Protein AF-A0A1I5RBH3-F1 (afdb_monomer)

Structure (mmCIF, N/CA/C/O backbone):
data_AF-A0A1I5RBH3-F1
#
_entry.id   AF-A0A1I5RBH3-F1
#
loop_
_atom_site.group_PDB
_atom_site.id
_atom_site.type_symbol
_atom_site.label_atom_id
_atom_site.label_alt_id
_atom_site.label_comp_id
_atom_site.label_asym_id
_atom_site.label_entity_id
_atom_site.label_seq_id
_atom_site.pdbx_PDB_ins_code
_atom_site.Cartn_x
_atom_site.Cartn_y
_atom_site.Cartn_z
_atom_site.occupancy
_atom_site.B_iso_or_equiv
_atom_site.auth_seq_id
_atom_site.auth_comp_id
_atom_site.auth_asym_id
_atom_site.auth_atom_id
_atom_site.pdbx_PDB_model_num
ATOM 1 N N . MET A 1 1 ? -7.824 -84.874 8.400 1.00 50.94 1 MET A N 1
ATOM 2 C CA . MET A 1 1 ? -7.135 -83.686 8.948 1.00 50.94 1 MET A CA 1
ATOM 3 C C . MET A 1 1 ? -6.696 -82.805 7.791 1.00 50.94 1 MET A C 1
ATOM 5 O O . MET A 1 1 ? -5.759 -83.197 7.124 1.00 50.94 1 MET A O 1
ATOM 9 N N . THR A 1 2 ? -7.364 -81.673 7.558 1.00 51.81 2 THR A N 1
ATOM 10 C CA . THR A 1 2 ? -6.763 -80.415 7.063 1.00 51.81 2 THR A CA 1
ATOM 11 C C . THR A 1 2 ? -7.812 -79.318 7.230 1.00 51.81 2 THR A C 1
ATOM 13 O O . THR A 1 2 ? -8.833 -79.305 6.550 1.00 51.81 2 THR A O 1
ATOM 16 N N . ASP A 1 3 ? -7.566 -78.475 8.224 1.00 51.72 3 ASP A N 1
ATOM 17 C CA . ASP A 1 3 ? -8.392 -77.371 8.703 1.00 51.72 3 ASP A CA 1
ATOM 18 C C . ASP A 1 3 ? -8.393 -76.197 7.702 1.00 51.72 3 ASP A C 1
ATOM 20 O O . ASP A 1 3 ? -7.339 -75.729 7.260 1.00 51.72 3 ASP A O 1
ATOM 24 N N . GLY A 1 4 ? -9.590 -75.739 7.331 1.00 61.38 4 GLY A N 1
ATOM 25 C CA . GLY A 1 4 ? -9.856 -74.680 6.357 1.00 61.38 4 GLY A CA 1
ATOM 26 C C . GLY A 1 4 ? -9.632 -73.281 6.927 1.00 61.38 4 GLY A C 1
ATOM 27 O O . GLY A 1 4 ? -10.571 -72.493 7.056 1.00 61.38 4 GLY A O 1
ATOM 28 N N . ARG A 1 5 ? -8.377 -72.939 7.235 1.00 61.53 5 ARG A N 1
ATOM 29 C CA . ARG A 1 5 ? -7.996 -71.591 7.688 1.00 61.53 5 ARG A CA 1
ATOM 30 C C . ARG A 1 5 ? -7.938 -70.600 6.524 1.00 61.53 5 ARG A C 1
ATOM 32 O O . ARG A 1 5 ? -6.874 -70.253 6.018 1.00 61.53 5 ARG A O 1
ATOM 39 N N . GLY A 1 6 ? -9.114 -70.133 6.111 1.00 64.81 6 GLY A N 1
ATOM 40 C CA . GLY A 1 6 ? -9.270 -68.991 5.214 1.00 64.81 6 GLY A CA 1
ATOM 41 C C . GLY A 1 6 ? -8.902 -67.673 5.904 1.00 64.81 6 GLY A C 1
ATOM 42 O O . GLY A 1 6 ? -9.339 -67.392 7.020 1.00 64.81 6 GLY A O 1
ATOM 43 N N . TRP A 1 7 ? -8.104 -66.849 5.225 1.00 61.72 7 TRP A N 1
ATOM 44 C CA . TRP A 1 7 ? -7.730 -65.501 5.654 1.00 61.72 7 TRP A CA 1
ATOM 45 C C . TRP A 1 7 ? -8.969 -64.617 5.870 1.00 61.72 7 TRP A C 1
ATOM 47 O O . TRP A 1 7 ? -9.669 -64.267 4.917 1.00 61.72 7 TRP A O 1
ATOM 57 N N . ARG A 1 8 ? -9.231 -64.202 7.115 1.00 69.81 8 ARG A N 1
ATOM 58 C CA . ARG A 1 8 ? -10.235 -63.169 7.415 1.00 69.81 8 ARG A CA 1
ATOM 59 C C . ARG A 1 8 ? -9.615 -61.795 7.163 1.00 69.81 8 ARG A C 1
ATOM 61 O O . ARG A 1 8 ? -8.635 -61.432 7.806 1.00 69.81 8 ARG A O 1
ATOM 68 N N . ARG A 1 9 ? -10.170 -61.026 6.222 1.00 69.44 9 ARG A N 1
ATOM 69 C CA . ARG A 1 9 ? -9.760 -59.628 6.002 1.00 69.44 9 ARG A CA 1
ATOM 70 C C . ARG A 1 9 ? -10.122 -58.801 7.247 1.00 69.44 9 ARG A C 1
ATOM 72 O O . ARG A 1 9 ? -11.251 -58.945 7.721 1.00 69.44 9 ARG A O 1
ATOM 79 N N . PRO A 1 10 ? -9.227 -57.946 7.775 1.00 70.69 10 PRO A N 1
ATOM 80 C CA . PRO A 1 10 ? -9.589 -57.050 8.865 1.00 70.69 10 PRO A CA 1
ATOM 81 C C . PRO A 1 10 ? -10.697 -56.086 8.398 1.00 70.69 10 PRO A C 1
ATOM 83 O O . PRO A 1 10 ? -10.700 -55.683 7.227 1.00 70.69 10 PRO A O 1
ATOM 86 N N . PRO A 1 11 ? -11.657 -55.727 9.267 1.00 70.62 11 PRO A N 1
ATOM 87 C CA . PRO A 1 11 ? -12.697 -54.766 8.922 1.00 70.62 11 PRO A CA 1
ATOM 88 C C . PRO A 1 11 ? -12.061 -53.429 8.520 1.00 70.62 11 PRO A C 1
ATOM 90 O O . PRO A 1 11 ? -11.166 -52.921 9.195 1.00 70.62 11 PRO A O 1
ATOM 93 N N . ARG A 1 12 ? -12.511 -52.862 7.394 1.00 69.00 12 ARG A N 1
ATOM 94 C CA . ARG A 1 12 ? -12.063 -51.546 6.918 1.00 69.00 12 ARG A CA 1
ATOM 95 C C . ARG A 1 12 ? -12.506 -50.492 7.935 1.00 69.00 12 ARG A C 1
ATOM 97 O O . ARG A 1 12 ? -13.704 -50.275 8.096 1.00 69.00 12 ARG A O 1
ATOM 104 N N . ALA A 1 13 ? -11.556 -49.858 8.621 1.00 66.75 13 ALA A N 1
ATOM 105 C CA . ALA A 1 13 ? -11.851 -48.721 9.484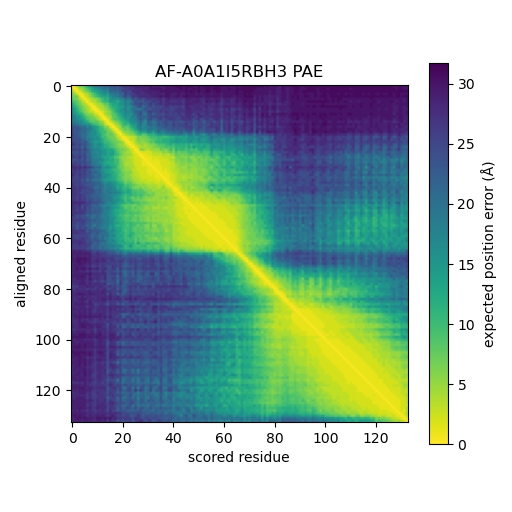 1.00 66.75 13 ALA A CA 1
ATOM 106 C C . ALA A 1 13 ? -12.513 -47.600 8.653 1.00 66.75 13 ALA A C 1
ATOM 108 O O . ALA A 1 13 ? -12.084 -47.359 7.519 1.00 66.75 13 ALA A O 1
ATOM 109 N N . PRO A 1 14 ? -13.558 -46.926 9.163 1.00 69.44 14 PRO A N 1
ATOM 110 C CA . PRO A 1 14 ? -14.200 -45.833 8.445 1.00 69.44 14 PRO A CA 1
ATOM 111 C C . PRO A 1 14 ? -13.212 -44.669 8.284 1.00 69.44 14 PRO A C 1
ATOM 113 O O . PRO A 1 14 ? -12.779 -44.068 9.260 1.00 69.44 14 PRO A O 1
ATOM 116 N N . ILE A 1 15 ? -12.860 -44.353 7.034 1.00 64.56 15 ILE A N 1
ATOM 117 C CA . ILE A 1 15 ? -11.908 -43.284 6.658 1.00 64.56 15 ILE A CA 1
ATOM 118 C C . ILE A 1 15 ? -12.517 -41.887 6.888 1.00 64.56 15 ILE A C 1
ATOM 120 O O . ILE A 1 15 ? -11.814 -40.886 6.984 1.00 64.56 15 ILE A O 1
ATOM 124 N N . LEU A 1 16 ? -13.838 -41.817 7.050 1.00 62.56 16 LEU A N 1
ATOM 125 C CA . LEU A 1 16 ? -14.561 -40.612 7.429 1.00 62.56 16 LEU A CA 1
ATOM 126 C C . LEU A 1 16 ? -14.792 -40.623 8.942 1.00 62.56 16 LEU A C 1
ATOM 128 O O . LEU A 1 16 ? -15.891 -40.899 9.419 1.00 62.56 16 LEU A O 1
ATOM 132 N N . ALA A 1 17 ? -13.746 -40.330 9.713 1.00 63.22 17 ALA A N 1
ATOM 133 C CA . ALA A 1 17 ? -13.945 -39.858 11.074 1.00 63.22 17 ALA A CA 1
ATOM 134 C C . ALA A 1 17 ? -14.776 -38.568 10.987 1.00 63.22 17 ALA A C 1
ATOM 136 O O . ALA A 1 17 ? -14.280 -37.527 10.557 1.00 63.22 17 ALA A O 1
ATOM 137 N N . THR A 1 18 ? -16.063 -38.653 11.329 1.00 64.25 18 THR A N 1
ATOM 138 C CA . THR A 1 18 ? -16.985 -37.516 11.396 1.00 64.25 18 THR A CA 1
ATOM 139 C C . THR A 1 18 ? -16.310 -36.361 12.131 1.00 64.25 18 THR A C 1
ATOM 141 O O . THR A 1 18 ? -16.007 -36.472 13.321 1.00 64.25 18 THR A O 1
ATOM 144 N N . MET A 1 19 ? -16.055 -35.257 11.422 1.00 63.53 19 MET A N 1
ATOM 145 C CA . MET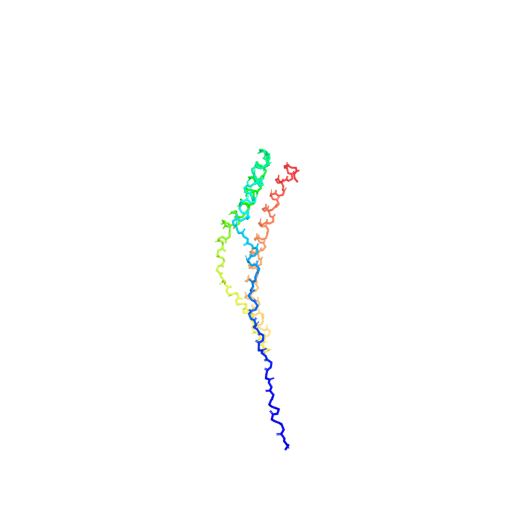 A 1 19 ? -15.453 -34.048 11.980 1.00 63.53 19 MET A CA 1
ATOM 146 C C . MET A 1 19 ? -16.368 -33.470 13.064 1.00 63.53 19 MET A C 1
ATOM 148 O O . MET A 1 19 ? -17.252 -32.655 12.818 1.00 63.53 19 MET A O 1
ATOM 152 N N . ARG A 1 20 ? -16.143 -33.890 14.307 1.00 67.94 20 ARG A N 1
ATOM 153 C CA . ARG A 1 20 ? -16.896 -33.466 15.494 1.00 67.94 20 ARG A CA 1
ATOM 154 C C . ARG A 1 20 ? -16.511 -32.062 15.989 1.00 67.94 20 ARG A C 1
ATOM 156 O O . ARG A 1 20 ? -16.905 -31.669 17.082 1.00 67.94 20 ARG A O 1
ATOM 163 N N . PHE A 1 21 ? -15.735 -31.305 15.213 1.00 67.00 21 PHE A N 1
ATOM 164 C CA . PHE A 1 21 ? -15.241 -29.977 15.587 1.00 67.00 21 PHE A CA 1
ATOM 165 C C . PHE A 1 21 ? -16.395 -28.994 15.827 1.00 67.00 21 PHE A C 1
ATOM 167 O O . PHE A 1 21 ? -16.499 -28.384 16.891 1.00 67.00 21 PHE A O 1
ATOM 174 N N . PHE A 1 22 ? -17.342 -28.936 14.888 1.00 68.62 22 PHE A N 1
ATOM 175 C CA . PHE A 1 22 ? -18.487 -28.033 14.979 1.00 68.62 22 PHE A CA 1
ATOM 176 C C . PHE A 1 22 ? -19.537 -28.470 16.004 1.00 68.62 22 PHE A C 1
ATOM 178 O O . PHE A 1 22 ? -20.306 -27.637 16.464 1.00 68.62 22 PHE A O 1
ATOM 185 N N . SER A 1 23 ? -19.539 -29.731 16.458 1.00 71.38 23 SER A N 1
ATOM 186 C CA . SER A 1 23 ? -20.499 -30.172 17.483 1.00 71.38 23 SER A CA 1
ATOM 187 C C . SER A 1 23 ? -20.232 -29.547 18.859 1.00 71.38 23 SER A C 1
ATOM 189 O O . SER A 1 23 ? -21.070 -29.649 19.751 1.00 71.38 23 SER A O 1
ATOM 191 N N . ARG A 1 24 ? -19.040 -28.971 19.064 1.00 73.38 24 ARG A N 1
ATOM 192 C CA . ARG A 1 24 ? -18.656 -28.252 20.290 1.00 73.38 24 ARG A CA 1
ATOM 193 C C . ARG A 1 24 ? -18.841 -26.738 20.156 1.00 73.38 24 ARG A C 1
ATOM 195 O O . ARG A 1 24 ? -18.885 -26.045 21.167 1.00 73.38 24 ARG A O 1
ATOM 202 N N . MET A 1 25 ? -18.995 -26.237 18.931 1.00 75.12 25 MET A N 1
ATOM 203 C CA . MET A 1 25 ? -19.232 -24.828 18.631 1.00 75.12 25 MET A CA 1
ATOM 204 C C . MET A 1 25 ? -20.742 -24.593 18.588 1.00 75.12 25 MET A C 1
ATOM 206 O O . MET A 1 25 ? -21.406 -24.936 17.617 1.00 75.12 25 MET A O 1
ATOM 210 N N . SER A 1 26 ? -21.306 -24.044 19.667 1.00 80.69 26 SER A N 1
ATOM 211 C CA . SER A 1 26 ? -22.726 -23.682 19.730 1.00 80.69 26 SER A CA 1
ATOM 212 C C . SER A 1 26 ? -22.879 -22.167 19.540 1.00 80.69 26 SER A C 1
ATOM 214 O O . SER A 1 26 ? -22.615 -21.421 20.487 1.00 80.69 26 SER A O 1
ATOM 216 N N . PRO A 1 27 ? -23.345 -21.692 18.366 1.00 81.81 27 PRO A N 1
ATOM 217 C CA . PRO A 1 27 ? -23.545 -20.262 18.108 1.00 81.81 27 PRO A CA 1
ATOM 218 C C . PRO A 1 27 ? -24.532 -19.639 19.098 1.00 81.81 27 PRO A C 1
ATOM 220 O O . PRO A 1 27 ? -24.372 -18.505 19.537 1.00 81.81 27 PRO A O 1
ATOM 223 N N . VAL A 1 28 ? -25.535 -20.422 19.506 1.00 86.19 28 VAL A N 1
ATOM 224 C CA . VAL A 1 28 ? -26.558 -20.002 20.467 1.00 86.19 28 VAL A CA 1
ATOM 225 C C . VAL A 1 28 ? -25.954 -19.765 21.851 1.00 86.19 28 VAL A C 1
ATOM 227 O O . VAL A 1 28 ? -26.322 -18.799 22.517 1.00 86.19 28 VAL A O 1
ATOM 230 N N . ARG A 1 29 ? -25.019 -20.619 22.296 1.00 83.25 29 ARG A N 1
ATOM 231 C CA . ARG A 1 29 ? -24.303 -20.391 23.561 1.00 83.25 29 ARG A CA 1
ATOM 232 C C . ARG A 1 29 ? -23.376 -19.187 23.462 1.00 83.25 29 ARG A C 1
ATOM 234 O O . ARG A 1 29 ? -23.403 -18.375 24.373 1.00 83.25 29 ARG A O 1
ATOM 241 N N . ALA A 1 30 ? -22.648 -19.033 22.356 1.00 84.25 30 ALA A N 1
ATOM 242 C CA . ALA A 1 30 ? -21.762 -17.889 22.142 1.00 84.25 30 ALA A CA 1
ATOM 243 C C . ALA A 1 30 ? -22.521 -16.551 22.168 1.00 84.25 30 ALA A C 1
ATOM 245 O O . ALA A 1 30 ? -22.075 -15.604 22.803 1.00 84.25 30 ALA A O 1
ATOM 246 N N . TYR A 1 31 ? -23.706 -16.478 21.552 1.00 87.00 31 TYR A N 1
ATOM 247 C CA . TYR A 1 31 ? -24.537 -15.273 21.614 1.00 87.00 31 TYR A CA 1
ATOM 248 C C . TYR A 1 31 ? -25.049 -14.982 23.031 1.00 87.00 31 TYR A C 1
ATOM 250 O O . TYR A 1 31 ? -25.037 -13.833 23.469 1.00 87.00 31 TYR A O 1
ATOM 258 N N . LYS A 1 32 ? -25.498 -16.012 23.763 1.00 86.56 32 LYS A N 1
ATOM 259 C CA . LYS A 1 32 ? -25.950 -15.852 25.155 1.00 86.56 32 LYS A CA 1
ATOM 260 C C . LYS A 1 32 ? -24.816 -15.385 26.067 1.00 86.56 32 LYS A C 1
ATOM 262 O O . LYS A 1 32 ? -25.048 -14.514 26.897 1.00 86.56 32 LYS A O 1
ATOM 267 N N . ASP A 1 33 ? -23.623 -15.937 25.878 1.00 85.94 33 ASP A N 1
ATOM 268 C CA . ASP A 1 33 ? -22.415 -15.564 26.611 1.00 85.94 33 ASP A CA 1
ATOM 269 C C . ASP A 1 33 ? -21.987 -14.127 26.290 1.00 85.94 33 ASP A C 1
ATOM 271 O O . ASP A 1 33 ? -21.824 -13.317 27.196 1.00 85.94 33 ASP A O 1
ATOM 275 N N . LEU A 1 34 ? -21.962 -13.750 25.006 1.00 85.81 34 LEU A N 1
ATOM 276 C CA . LEU A 1 34 ? -21.701 -12.375 24.575 1.00 85.81 34 LEU A CA 1
ATOM 277 C C . LEU A 1 34 ? -22.722 -11.390 25.156 1.00 85.81 34 LEU A C 1
ATOM 279 O O . LEU A 1 34 ? -22.354 -10.324 25.639 1.00 85.81 34 LEU A O 1
ATOM 283 N N . ARG A 1 35 ? -24.012 -11.739 25.138 1.00 84.19 35 ARG A N 1
ATOM 284 C CA . ARG A 1 35 ? -25.067 -10.896 25.711 1.00 84.19 35 ARG A CA 1
ATOM 285 C C . ARG A 1 35 ? -24.902 -10.738 27.222 1.00 84.19 35 ARG A C 1
ATOM 287 O O . ARG A 1 35 ? -25.093 -9.632 27.719 1.00 84.19 35 ARG A O 1
ATOM 294 N N . LEU A 1 36 ? -24.576 -11.812 27.941 1.00 86.12 36 LEU A N 1
ATOM 295 C CA . LEU A 1 36 ? -24.319 -11.761 29.381 1.00 86.12 36 LEU A CA 1
ATOM 296 C C . LEU A 1 36 ? -23.094 -10.891 29.679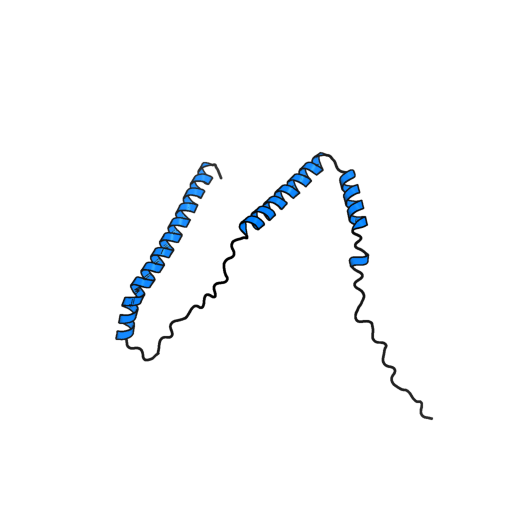 1.00 86.12 36 LEU A C 1
ATOM 298 O O . LEU A 1 36 ? -23.174 -9.994 30.511 1.00 86.12 36 LEU A O 1
ATOM 302 N N . PHE A 1 37 ? -22.008 -11.110 28.940 1.00 81.69 37 PHE A N 1
ATOM 303 C CA . PHE A 1 37 ? -20.779 -10.338 29.041 1.00 81.69 37 PHE A CA 1
ATOM 304 C C . PHE A 1 37 ? -21.035 -8.849 28.815 1.00 81.69 37 PHE A C 1
ATOM 306 O O . PHE A 1 37 ? -20.619 -8.039 29.631 1.00 81.69 37 PHE A O 1
ATOM 313 N N . LEU A 1 38 ? -21.776 -8.475 27.769 1.00 83.88 38 LEU A N 1
ATOM 314 C CA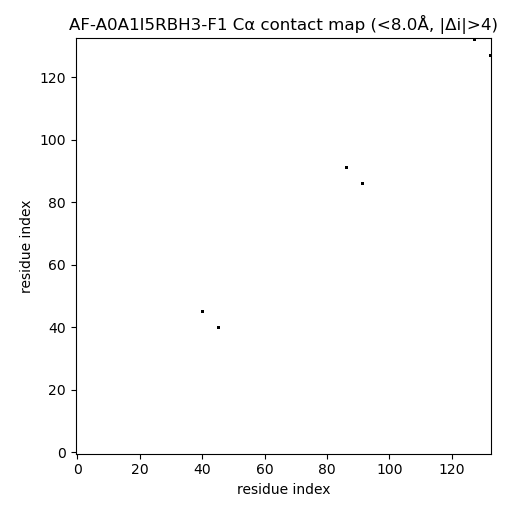 . LEU A 1 38 ? -22.139 -7.078 27.515 1.00 83.88 38 LEU A CA 1
ATOM 315 C C . LEU A 1 38 ? -23.073 -6.514 28.601 1.00 83.88 38 LEU A C 1
ATOM 317 O O . LEU A 1 38 ? -22.943 -5.352 28.964 1.00 83.88 38 LEU A O 1
ATOM 321 N N . ALA A 1 39 ? -23.982 -7.316 29.163 1.00 83.56 39 ALA A N 1
ATOM 322 C CA . ALA A 1 39 ? -24.892 -6.863 30.218 1.00 83.56 39 ALA A CA 1
ATOM 323 C C . ALA A 1 39 ? -24.186 -6.547 31.552 1.00 83.56 39 ALA A C 1
ATOM 325 O O . ALA A 1 39 ? -24.699 -5.748 32.330 1.00 83.56 39 ALA A O 1
ATOM 326 N N . THR A 1 40 ? -23.028 -7.157 31.820 1.00 83.88 40 THR A N 1
ATOM 327 C CA . THR A 1 40 ? -22.238 -6.929 33.046 1.00 83.88 40 THR A CA 1
ATOM 328 C C . THR A 1 40 ? -21.239 -5.771 32.952 1.00 83.88 40 THR A C 1
ATOM 330 O O . THR A 1 40 ? -20.544 -5.494 33.925 1.00 83.88 40 THR A O 1
ATOM 333 N N . ARG A 1 41 ? -21.121 -5.126 31.786 1.00 80.81 41 ARG A N 1
ATOM 334 C CA . ARG A 1 41 ? -20.067 -4.148 31.472 1.00 80.81 41 ARG A CA 1
ATOM 335 C C . ARG A 1 41 ? -20.480 -2.716 31.797 1.00 80.81 41 ARG A C 1
ATOM 337 O O . ARG A 1 41 ? -21.663 -2.372 31.792 1.00 80.81 41 ARG A O 1
ATOM 344 N N . GLU A 1 42 ? -19.492 -1.876 32.076 1.00 84.56 42 GLU A N 1
ATOM 345 C CA . GLU A 1 42 ? -19.715 -0.474 32.416 1.00 84.56 42 GLU A CA 1
ATOM 346 C C . GLU A 1 42 ? -20.033 0.375 31.177 1.00 84.56 42 GLU A C 1
ATOM 348 O O . GLU A 1 42 ? -19.636 0.074 30.049 1.00 84.56 42 GLU A O 1
ATOM 353 N N . LYS A 1 43 ? -20.750 1.489 31.377 1.00 83.38 43 LYS A N 1
ATOM 354 C CA . LYS A 1 43 ? -21.261 2.326 30.274 1.00 83.38 43 LYS A CA 1
ATOM 355 C C . LYS A 1 43 ? -20.155 2.860 29.355 1.00 83.38 43 LYS A C 1
ATOM 357 O O . LYS A 1 43 ? -20.390 3.015 28.160 1.00 83.38 43 LYS A O 1
ATOM 362 N N . TYR A 1 44 ? -18.962 3.138 29.884 1.00 84.25 44 TYR A N 1
ATOM 363 C CA . TYR A 1 44 ? -17.846 3.665 29.092 1.00 84.25 44 TYR A CA 1
ATOM 364 C C . TYR A 1 44 ? -17.185 2.602 28.201 1.00 84.25 44 TYR A C 1
ATOM 366 O O . TYR A 1 44 ? -16.675 2.941 27.132 1.00 84.25 44 TYR A O 1
ATOM 374 N N . GLU A 1 45 ? -17.231 1.319 28.575 1.00 85.31 45 GLU A N 1
ATOM 375 C CA . GLU A 1 45 ? -16.651 0.229 27.777 1.00 85.31 45 GLU A CA 1
ATOM 376 C C . GLU A 1 45 ? -17.383 0.083 26.431 1.00 85.31 45 GLU A C 1
ATOM 378 O O . GLU A 1 45 ? -16.758 -0.204 25.410 1.00 85.31 45 GLU A O 1
ATOM 383 N N . PHE A 1 46 ? -18.684 0.391 26.390 1.00 86.75 46 PHE A N 1
ATOM 384 C CA . PHE A 1 46 ? -19.454 0.468 25.144 1.00 86.75 46 PHE A CA 1
ATOM 385 C C . PHE A 1 46 ? -18.995 1.599 24.221 1.00 86.75 46 PHE A C 1
ATOM 387 O O . PHE A 1 46 ? -19.016 1.436 22.999 1.00 86.75 46 PHE A O 1
ATOM 394 N N . GLY A 1 47 ? -18.558 2.728 24.787 1.00 88.38 47 GLY A N 1
ATOM 395 C CA . GLY A 1 47 ? -17.984 3.831 24.019 1.00 88.38 47 GLY A CA 1
ATOM 396 C C . GLY A 1 47 ? -16.710 3.393 23.300 1.00 88.38 47 GLY A C 1
ATOM 397 O O . GLY A 1 47 ? -16.603 3.549 22.085 1.00 88.38 47 GLY A O 1
ATOM 398 N N . PHE A 1 48 ? -15.791 2.750 24.027 1.00 91.50 48 PHE A N 1
ATOM 399 C CA . PHE A 1 48 ? -14.557 2.210 23.448 1.00 91.50 48 PHE A CA 1
ATOM 400 C C . PHE A 1 48 ? -14.811 1.096 22.431 1.00 91.50 48 PHE A C 1
ATOM 402 O O . PHE A 1 48 ? -14.185 1.092 21.373 1.00 91.50 48 PHE A O 1
ATOM 409 N N . LEU A 1 49 ? -15.753 0.188 22.702 1.00 90.12 49 LEU A N 1
ATOM 410 C CA . LEU A 1 49 ? -16.136 -0.863 21.757 1.00 90.12 49 LEU A CA 1
ATOM 411 C C . LEU A 1 49 ? -16.678 -0.264 2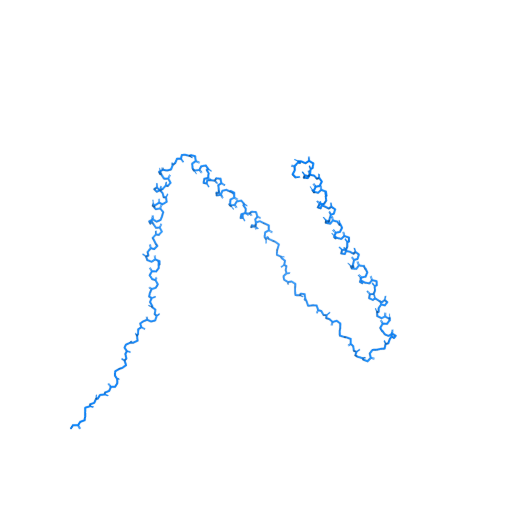0.452 1.00 90.12 49 LEU A C 1
ATOM 413 O O . LEU A 1 49 ? -16.253 -0.654 19.365 1.00 90.12 49 LEU A O 1
ATOM 417 N N . THR A 1 50 ? -17.565 0.725 20.560 1.00 91.56 50 THR A N 1
ATOM 418 C CA . THR A 1 50 ? -18.134 1.413 19.395 1.00 91.56 50 THR A CA 1
ATOM 419 C C . THR A 1 50 ? -17.049 2.144 18.612 1.00 91.56 50 THR A C 1
ATOM 421 O O . THR A 1 50 ? -16.991 2.011 17.392 1.00 91.56 50 THR A O 1
ATOM 424 N N . ALA A 1 51 ? -16.148 2.855 19.294 1.00 95.06 51 ALA A N 1
ATOM 425 C CA . ALA A 1 51 ? -15.029 3.545 18.659 1.00 95.06 51 ALA A CA 1
ATOM 426 C C . ALA A 1 51 ? -14.090 2.566 17.934 1.00 95.06 51 ALA A C 1
ATOM 428 O O . ALA A 1 51 ? -13.737 2.795 16.779 1.00 95.06 51 ALA A O 1
ATOM 429 N N . ALA A 1 52 ? -13.741 1.442 18.564 1.00 95.38 52 ALA A N 1
ATOM 430 C CA . ALA A 1 52 ? -12.887 0.423 17.960 1.00 95.38 52 ALA A CA 1
ATOM 431 C C . ALA A 1 52 ? -13.528 -0.196 16.707 1.00 95.38 52 ALA A C 1
ATOM 433 O O . ALA A 1 52 ? -12.876 -0.312 15.665 1.00 95.38 52 ALA A O 1
ATOM 434 N N . MET A 1 53 ? -14.817 -0.548 16.781 1.00 95.88 53 MET A N 1
ATOM 435 C CA . MET A 1 53 ? -15.569 -1.054 15.630 1.00 95.88 53 MET A CA 1
ATOM 436 C C . MET A 1 53 ? -15.681 -0.007 14.519 1.00 95.88 53 MET A C 1
ATOM 438 O O . MET A 1 53 ? -15.523 -0.352 13.351 1.00 95.88 53 MET A O 1
ATOM 442 N N . ALA A 1 54 ? -15.909 1.262 14.868 1.00 97.00 54 ALA A N 1
ATOM 443 C CA . ALA A 1 54 ? -16.013 2.357 13.910 1.00 97.00 54 ALA A CA 1
ATOM 444 C C . ALA A 1 54 ? -14.688 2.606 13.182 1.00 97.00 54 ALA A C 1
ATOM 446 O O . ALA A 1 54 ? -14.682 2.660 11.957 1.00 97.00 54 ALA A O 1
ATOM 447 N N . ILE A 1 55 ? -13.566 2.691 13.905 1.00 96.62 55 ILE A N 1
ATOM 448 C CA . ILE A 1 55 ? -12.234 2.892 13.312 1.00 96.62 55 ILE A CA 1
ATOM 449 C C . ILE A 1 55 ? -11.881 1.714 12.400 1.00 96.62 55 ILE A C 1
ATOM 451 O O . ILE A 1 55 ? -11.504 1.909 11.246 1.00 96.62 55 ILE A O 1
ATOM 455 N N . THR A 1 56 ? -12.056 0.484 12.888 1.00 95.81 56 THR A N 1
ATOM 456 C CA . THR A 1 56 ? -11.734 -0.721 12.110 1.00 95.81 56 THR A CA 1
ATOM 457 C C . THR A 1 56 ? -12.621 -0.831 10.870 1.00 95.81 56 THR A C 1
ATOM 459 O O . THR A 1 56 ? -12.135 -1.069 9.765 1.00 95.81 56 THR A O 1
ATOM 462 N N . GLY A 1 57 ? -13.927 -0.610 11.034 1.00 96.44 57 GLY A N 1
ATOM 463 C CA . GLY A 1 57 ? -14.887 -0.616 9.936 1.00 96.44 57 GLY A CA 1
ATOM 464 C C . GLY A 1 57 ? -14.614 0.489 8.918 1.00 96.44 57 GLY A C 1
ATOM 465 O O . GLY A 1 57 ? -14.709 0.240 7.720 1.00 96.44 57 GLY A O 1
ATOM 466 N N . PHE A 1 58 ? -14.208 1.676 9.372 1.00 96.81 58 PHE A N 1
ATOM 467 C CA . PHE A 1 58 ? -13.834 2.791 8.507 1.00 96.81 58 PHE A CA 1
ATOM 468 C C . PHE A 1 58 ? -12.626 2.452 7.632 1.00 96.81 58 PHE A C 1
ATOM 470 O O . PHE A 1 58 ? -12.673 2.689 6.428 1.00 96.81 58 PHE A O 1
ATOM 477 N N . VAL A 1 59 ? -11.581 1.843 8.199 1.00 95.06 59 VAL A N 1
ATOM 478 C CA . VAL A 1 59 ? -10.401 1.413 7.430 1.00 95.06 59 VAL A CA 1
ATOM 479 C C . VAL A 1 59 ? -10.793 0.393 6.359 1.00 95.06 59 VAL A C 1
ATOM 481 O O . VAL A 1 59 ? -10.449 0.565 5.191 1.00 95.06 59 VAL A O 1
ATOM 484 N N . ILE A 1 60 ? -11.572 -0.632 6.724 1.00 94.25 60 ILE A N 1
ATOM 485 C CA . ILE A 1 60 ? -12.063 -1.639 5.767 1.00 94.25 60 ILE A CA 1
ATOM 486 C C . ILE A 1 60 ? -12.905 -0.979 4.669 1.00 94.25 60 ILE A C 1
ATOM 488 O O . ILE A 1 60 ? -12.742 -1.290 3.491 1.00 94.25 60 ILE A O 1
ATOM 492 N N . TYR A 1 61 ? -13.787 -0.051 5.040 1.00 94.00 61 TYR A N 1
ATOM 493 C CA . TYR A 1 61 ? -14.628 0.683 4.100 1.00 94.00 61 TYR A CA 1
ATOM 494 C C . TYR A 1 61 ? -13.809 1.551 3.137 1.00 94.00 61 TYR A C 1
ATOM 496 O O . TYR A 1 61 ? -14.097 1.562 1.940 1.00 94.00 61 TYR A O 1
ATOM 504 N N . ALA A 1 62 ? -12.780 2.242 3.634 1.00 91.94 62 ALA A N 1
ATOM 505 C CA . ALA A 1 62 ? -11.882 3.054 2.821 1.00 91.94 62 ALA A CA 1
ATOM 506 C C . ALA A 1 62 ? -11.167 2.195 1.769 1.00 91.94 62 ALA A C 1
ATOM 508 O O . ALA A 1 62 ? -11.218 2.521 0.584 1.00 91.94 62 ALA A O 1
ATOM 509 N N . PHE A 1 63 ? -10.610 1.048 2.171 1.00 89.00 63 PHE A N 1
ATOM 510 C CA . PHE A 1 63 ? -10.014 0.096 1.229 1.00 89.00 63 PHE A CA 1
ATOM 511 C C . PHE A 1 63 ? -11.032 -0.470 0.246 1.00 89.00 63 PHE A C 1
ATOM 513 O O . PHE A 1 63 ? -10.747 -0.552 -0.9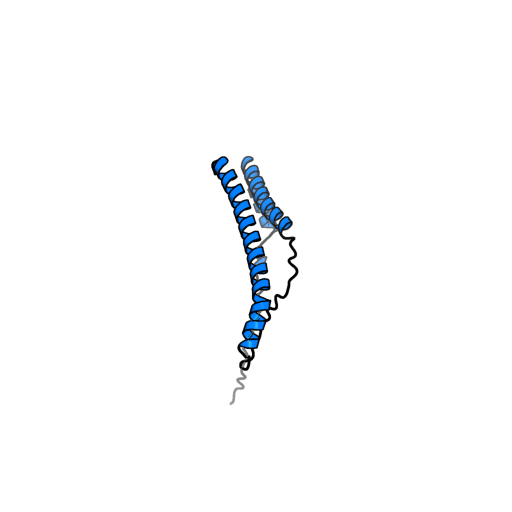43 1.00 89.00 63 PHE A O 1
ATOM 520 N N . TYR A 1 64 ? -12.228 -0.839 0.708 1.00 88.38 64 TYR A N 1
ATOM 521 C CA . TYR A 1 64 ? -13.274 -1.350 -0.174 1.00 88.38 64 TYR A CA 1
ATOM 522 C C . TYR A 1 64 ? -13.641 -0.326 -1.257 1.00 88.38 64 TYR A C 1
ATOM 524 O O . TYR A 1 64 ? -13.732 -0.681 -2.430 1.00 88.38 64 TYR A O 1
ATOM 532 N N . LYS A 1 65 ? -13.781 0.952 -0.885 1.00 85.75 65 LYS A N 1
ATOM 533 C CA . LYS A 1 65 ? -14.038 2.048 -1.828 1.00 85.75 65 LYS A CA 1
ATOM 534 C C . LYS A 1 65 ? -12.881 2.287 -2.802 1.00 85.75 65 LYS A C 1
ATOM 536 O O . LYS A 1 65 ? -13.137 2.492 -3.988 1.00 85.75 65 LYS A O 1
ATOM 541 N N . ASP A 1 66 ? -11.642 2.243 -2.322 1.00 78.31 66 ASP A N 1
ATOM 542 C CA . ASP A 1 66 ? -10.445 2.513 -3.131 1.00 78.31 66 ASP A CA 1
ATOM 543 C C . ASP A 1 66 ? -10.037 1.324 -4.027 1.00 78.31 66 ASP A C 1
ATOM 545 O O . ASP A 1 66 ? -9.479 1.497 -5.107 1.00 78.31 66 ASP A O 1
ATOM 549 N N . SER A 1 67 ? -10.408 0.096 -3.652 1.00 68.00 67 SER A N 1
ATOM 550 C CA . SER A 1 67 ? -10.043 -1.140 -4.367 1.00 68.00 67 SER A CA 1
ATOM 551 C C . SER A 1 67 ? -10.666 -1.305 -5.761 1.00 68.00 67 SER A C 1
ATOM 553 O O . SER A 1 67 ? -10.367 -2.269 -6.465 1.00 68.00 67 SER A O 1
ATOM 555 N N . THR A 1 68 ? -11.503 -0.363 -6.203 1.00 60.50 68 THR A N 1
ATOM 556 C CA . THR A 1 68 ? -12.213 -0.430 -7.492 1.00 60.50 68 THR A CA 1
ATOM 557 C C . THR A 1 68 ? -11.353 -0.055 -8.708 1.00 60.50 68 THR A C 1
ATOM 559 O O . THR A 1 68 ? -11.887 0.151 -9.800 1.00 60.50 68 THR A O 1
ATOM 562 N N . VAL A 1 69 ? -10.025 0.015 -8.577 1.00 61.62 69 VAL A N 1
ATOM 563 C CA . VAL A 1 69 ? -9.135 0.103 -9.741 1.00 61.62 69 VAL A CA 1
ATOM 564 C C . VAL A 1 69 ? -9.043 -1.286 -10.365 1.00 61.62 69 VAL A C 1
ATOM 566 O O . VAL A 1 69 ? -8.125 -2.059 -10.097 1.00 61.62 69 VAL A O 1
ATOM 569 N N . ALA A 1 70 ? -10.016 -1.619 -11.213 1.00 61.22 70 ALA A N 1
ATOM 570 C CA . ALA A 1 70 ? -9.880 -2.725 -12.145 1.00 61.22 70 ALA A CA 1
ATOM 571 C C . ALA A 1 70 ? -8.716 -2.384 -13.081 1.00 61.22 70 ALA A C 1
ATOM 573 O O . ALA A 1 70 ? -8.910 -1.742 -14.109 1.00 61.22 70 ALA A O 1
ATOM 574 N N . VAL A 1 71 ? -7.489 -2.749 -12.707 1.00 65.81 71 VAL A N 1
ATOM 575 C CA . VAL A 1 71 ? -6.373 -2.771 -13.648 1.00 65.81 71 VAL A CA 1
ATOM 576 C C . VAL A 1 71 ? -6.725 -3.903 -14.610 1.00 65.81 71 VAL A C 1
ATOM 578 O O . VAL A 1 71 ? -6.673 -5.064 -14.195 1.00 65.81 71 VAL A O 1
ATOM 581 N N . PRO A 1 72 ? -7.169 -3.624 -15.855 1.00 76.06 72 PRO A N 1
ATOM 582 C CA . PRO A 1 72 ? -7.415 -4.702 -16.794 1.00 76.06 72 PRO A CA 1
ATOM 583 C C . PRO A 1 72 ? -6.102 -5.464 -16.917 1.00 76.06 72 PRO A C 1
ATOM 585 O O . PRO A 1 72 ? -5.057 -4.846 -17.129 1.00 76.06 72 PRO A O 1
ATOM 588 N N . TYR A 1 73 ? -6.142 -6.783 -16.733 1.00 69.88 73 TYR A N 1
ATOM 589 C CA . TYR A 1 73 ? -4.964 -7.613 -16.935 1.00 69.88 73 TYR A CA 1
ATOM 590 C C . TYR A 1 73 ? -4.457 -7.375 -18.362 1.00 69.88 73 TYR A C 1
ATOM 592 O O . TYR A 1 73 ? -5.059 -7.829 -19.336 1.00 69.88 73 TYR A O 1
ATOM 600 N N . LYS A 1 74 ? -3.375 -6.605 -18.488 1.00 73.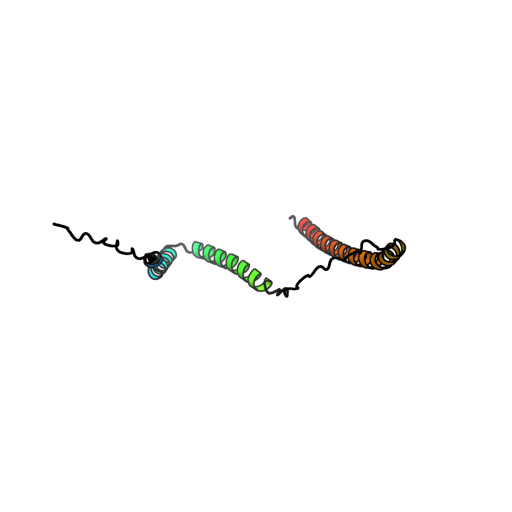81 74 LYS A N 1
ATOM 601 C CA . LYS A 1 74 ? -2.652 -6.422 -19.740 1.00 73.81 74 LYS A CA 1
ATOM 602 C C . LYS A 1 74 ? -1.550 -7.461 -19.748 1.00 73.81 74 LYS A C 1
ATOM 604 O O . LYS A 1 74 ? -0.682 -7.467 -18.880 1.00 73.81 74 LYS A O 1
ATOM 609 N N . ARG A 1 75 ? -1.610 -8.376 -20.712 1.00 74.50 75 ARG A N 1
ATOM 610 C CA . ARG A 1 75 ? -0.510 -9.302 -20.956 1.00 74.50 75 ARG A CA 1
ATOM 611 C C . ARG A 1 75 ? 0.650 -8.491 -21.533 1.00 74.50 75 ARG A C 1
ATOM 613 O O . ARG A 1 75 ? 0.671 -8.236 -22.734 1.00 74.50 75 ARG A O 1
ATOM 620 N N . ASP A 1 76 ? 1.595 -8.098 -20.687 1.00 72.69 76 ASP A N 1
ATOM 621 C CA . ASP A 1 76 ? 2.841 -7.463 -21.120 1.00 72.69 76 ASP A CA 1
ATOM 622 C C . ASP A 1 76 ? 3.750 -8.525 -21.752 1.00 72.69 76 ASP A C 1
ATOM 624 O O . ASP A 1 76 ? 4.623 -9.112 -21.112 1.00 72.69 76 ASP A O 1
ATOM 628 N N . ILE A 1 77 ? 3.500 -8.834 -23.028 1.00 75.06 77 ILE A N 1
ATOM 629 C CA . ILE A 1 77 ? 4.420 -9.644 -23.828 1.00 75.06 77 ILE A CA 1
ATOM 630 C C . ILE A 1 77 ? 5.583 -8.736 -24.223 1.00 75.06 77 ILE A C 1
ATOM 632 O O . ILE A 1 77 ? 5.496 -7.971 -25.182 1.00 75.06 77 ILE A O 1
ATOM 636 N N . ILE A 1 78 ? 6.670 -8.810 -23.460 1.00 73.69 78 ILE A N 1
ATOM 637 C CA . ILE A 1 78 ? 7.924 -8.140 -23.799 1.00 73.69 78 ILE A CA 1
ATOM 638 C C . ILE A 1 78 ? 8.580 -8.954 -24.918 1.00 73.69 78 ILE A C 1
ATOM 640 O O . ILE A 1 78 ? 9.189 -9.995 -24.670 1.00 73.69 78 ILE A O 1
ATOM 644 N N . TYR A 1 79 ? 8.425 -8.499 -26.160 1.00 72.06 79 TYR A N 1
ATOM 645 C CA . TYR A 1 79 ? 9.176 -9.045 -27.285 1.00 72.06 79 TYR A CA 1
ATOM 646 C C . TYR A 1 79 ? 10.613 -8.546 -27.190 1.00 72.06 79 TYR A C 1
ATOM 648 O O . TYR A 1 79 ? 10.874 -7.346 -27.255 1.00 72.06 79 TYR A O 1
ATOM 656 N N . VAL A 1 80 ? 11.545 -9.473 -27.006 1.00 74.69 80 VAL A N 1
ATOM 657 C CA . VAL A 1 80 ? 12.969 -9.170 -27.124 1.00 74.69 80 VAL A CA 1
ATOM 658 C C . VAL A 1 80 ? 13.312 -9.190 -28.608 1.00 74.69 80 VAL A C 1
ATOM 660 O O . VAL A 1 80 ? 13.008 -10.161 -29.301 1.00 74.69 80 VAL A O 1
ATOM 663 N N . GLU A 1 81 ? 13.924 -8.116 -29.099 1.00 77.19 81 GLU A N 1
ATOM 664 C CA . GLU A 1 81 ? 14.420 -8.051 -30.473 1.00 77.19 81 GLU A CA 1
ATOM 665 C C . GLU A 1 81 ? 15.467 -9.156 -30.684 1.00 77.19 81 GLU A C 1
ATOM 667 O O . GLU A 1 81 ? 16.490 -9.207 -29.999 1.00 77.19 81 GLU A O 1
ATOM 672 N N . GLN A 1 82 ? 15.189 -10.077 -31.610 1.00 76.44 82 GLN A N 1
ATOM 673 C CA . GLN A 1 82 ? 16.123 -11.132 -31.990 1.00 76.44 82 GLN A CA 1
ATOM 674 C C . GLN A 1 82 ? 17.088 -10.587 -33.042 1.00 76.44 82 GLN A C 1
ATOM 676 O O . GLN A 1 82 ? 16.705 -10.331 -34.183 1.00 76.44 82 GLN A O 1
ATOM 681 N N . TRP A 1 83 ? 18.348 -10.405 -32.658 1.00 79.38 83 TRP A N 1
ATOM 682 C CA . TRP A 1 83 ? 19.396 -9.970 -33.575 1.00 79.38 83 TRP A CA 1
ATOM 683 C C . TRP A 1 83 ? 20.034 -11.180 -34.258 1.00 79.38 83 TRP A C 1
ATOM 685 O O . TRP A 1 83 ? 20.523 -12.091 -33.592 1.00 79.38 83 TRP A O 1
ATOM 695 N N . THR A 1 84 ? 20.038 -11.191 -35.590 1.00 80.81 84 THR A N 1
ATOM 696 C CA . THR A 1 84 ? 20.735 -12.212 -36.382 1.00 80.81 84 THR A CA 1
ATOM 697 C C . THR A 1 84 ? 22.249 -12.063 -36.231 1.00 80.81 84 THR A C 1
ATOM 699 O O . THR A 1 84 ? 22.756 -10.941 -36.251 1.00 80.81 84 THR A O 1
ATOM 702 N N . ALA A 1 85 ? 22.978 -13.179 -36.140 1.00 80.19 85 ALA A N 1
ATOM 703 C CA . ALA A 1 85 ? 24.440 -13.171 -36.022 1.00 80.19 85 ALA A CA 1
ATOM 704 C C . ALA A 1 85 ? 25.141 -12.576 -37.260 1.00 80.19 85 ALA A C 1
ATOM 706 O O . ALA A 1 85 ? 26.205 -11.982 -37.133 1.00 80.19 85 ALA A O 1
ATOM 707 N N . ASP A 1 86 ? 24.509 -12.661 -38.434 1.00 85.81 86 ASP A N 1
ATOM 708 C CA . ASP A 1 86 ? 25.075 -12.214 -39.716 1.00 85.81 86 ASP A CA 1
ATOM 709 C C . ASP A 1 86 ? 24.854 -10.715 -40.008 1.00 85.81 86 ASP A C 1
ATOM 711 O O . ASP A 1 86 ? 25.013 -10.253 -41.141 1.00 85.81 86 ASP A O 1
ATOM 715 N N . ARG A 1 87 ? 24.430 -9.931 -39.009 1.00 83.19 87 ARG A N 1
ATOM 716 C CA . ARG A 1 87 ? 24.133 -8.504 -39.189 1.00 83.19 87 ARG A CA 1
ATOM 717 C C . ARG A 1 87 ? 25.411 -7.700 -39.430 1.00 83.19 87 ARG A C 1
ATOM 719 O O . ARG A 1 87 ? 26.393 -7.854 -38.714 1.00 83.19 87 ARG A O 1
ATOM 726 N N . THR A 1 88 ? 25.372 -6.769 -40.381 1.00 89.44 88 THR A N 1
ATOM 727 C CA . THR A 1 88 ? 26.523 -5.905 -40.687 1.00 89.44 88 THR A CA 1
ATOM 728 C C . THR A 1 88 ? 26.543 -4.629 -39.837 1.00 89.44 88 THR A C 1
ATOM 730 O O . THR A 1 88 ? 25.498 -4.074 -39.487 1.00 89.44 88 THR A O 1
ATOM 733 N N . ASP A 1 89 ? 27.732 -4.085 -39.565 1.00 87.94 89 ASP A N 1
ATOM 734 C CA . ASP A 1 89 ? 27.923 -2.832 -38.808 1.00 87.94 89 ASP A CA 1
ATOM 735 C C . ASP A 1 89 ? 27.152 -1.629 -39.374 1.00 87.94 89 ASP A C 1
ATOM 737 O O . ASP A 1 89 ? 26.754 -0.720 -38.640 1.00 87.94 89 ASP A O 1
ATOM 741 N N . ALA A 1 90 ? 26.938 -1.597 -40.691 1.00 88.75 90 ALA A N 1
ATOM 742 C CA . ALA A 1 90 ? 26.130 -0.565 -41.336 1.00 88.75 90 ALA A CA 1
ATOM 743 C C . ALA A 1 90 ? 24.656 -0.655 -40.905 1.00 88.75 90 ALA A C 1
ATOM 745 O O . ALA A 1 90 ? 24.038 0.363 -40.591 1.00 88.75 90 ALA A O 1
ATOM 746 N N . GLN A 1 91 ? 24.112 -1.872 -40.815 1.00 86.50 91 GLN A N 1
ATOM 747 C CA . GLN A 1 91 ? 22.744 -2.120 -40.353 1.00 86.50 91 GLN A CA 1
ATOM 748 C C . GLN A 1 91 ? 22.588 -1.832 -38.855 1.00 86.50 91 GLN A C 1
ATOM 750 O O . GLN A 1 91 ? 21.541 -1.340 -38.436 1.00 86.50 91 GLN A O 1
ATOM 755 N N . ILE A 1 92 ? 23.626 -2.089 -38.050 1.00 85.94 92 ILE A N 1
ATOM 756 C CA . ILE A 1 92 ? 23.640 -1.747 -36.619 1.00 85.94 92 ILE A CA 1
ATOM 757 C C . ILE A 1 92 ? 23.542 -0.230 -36.436 1.00 85.94 92 ILE A C 1
ATOM 759 O O . ILE A 1 92 ? 22.670 0.248 -35.710 1.00 85.94 92 ILE A O 1
ATOM 763 N N . ARG A 1 93 ? 24.394 0.539 -37.124 1.00 90.00 93 ARG A N 1
ATOM 764 C CA . ARG A 1 93 ? 24.405 2.007 -37.012 1.00 90.00 93 ARG A CA 1
ATOM 765 C C . ARG A 1 93 ? 23.118 2.647 -37.524 1.00 90.00 93 ARG A C 1
ATOM 767 O O . ARG A 1 93 ? 22.606 3.563 -36.884 1.00 90.00 93 ARG A O 1
ATOM 774 N N . ALA A 1 94 ? 22.567 2.139 -38.626 1.00 89.12 94 ALA A N 1
ATOM 775 C CA . ALA A 1 94 ? 21.282 2.600 -39.146 1.00 89.12 94 ALA A CA 1
ATOM 776 C C . ALA A 1 94 ? 20.146 2.390 -38.130 1.00 89.12 94 ALA A C 1
ATOM 778 O O . ALA A 1 94 ? 19.361 3.304 -37.889 1.00 89.12 94 ALA A O 1
ATOM 779 N N . GLN A 1 95 ? 20.097 1.225 -37.476 1.00 85.69 95 GLN A N 1
ATOM 780 C CA . GLN A 1 95 ? 19.082 0.943 -36.461 1.00 85.69 95 GLN A CA 1
ATOM 781 C C . GLN A 1 95 ? 19.268 1.797 -35.201 1.00 85.69 95 GLN A C 1
ATOM 783 O O . GLN A 1 95 ? 18.307 2.359 -34.687 1.00 85.69 95 GLN A O 1
ATOM 788 N N . GLN A 1 96 ? 20.505 1.966 -34.730 1.00 87.62 96 GLN A N 1
ATOM 789 C CA . GLN A 1 96 ? 20.797 2.809 -33.566 1.00 87.62 96 GLN A CA 1
ATOM 790 C C . GLN A 1 96 ? 20.390 4.271 -33.781 1.00 87.62 96 GLN A C 1
ATOM 792 O O . GLN A 1 96 ? 19.910 4.912 -32.845 1.00 87.62 96 GLN A O 1
ATOM 797 N N . ALA A 1 97 ? 20.538 4.792 -35.002 1.00 91.25 97 ALA A N 1
ATOM 798 C CA . ALA A 1 97 ? 20.093 6.140 -35.346 1.00 91.25 97 ALA A CA 1
ATOM 799 C C . ALA A 1 97 ? 18.564 6.304 -35.237 1.00 91.25 97 ALA A C 1
ATOM 801 O O . ALA A 1 97 ? 18.088 7.391 -34.911 1.00 91.25 97 ALA A O 1
ATOM 802 N N . ILE A 1 98 ? 17.805 5.228 -35.464 1.00 87.50 98 ILE A N 1
ATOM 803 C CA . ILE A 1 98 ? 16.341 5.203 -35.339 1.00 87.50 98 ILE A CA 1
ATOM 804 C C . ILE A 1 98 ? 15.926 5.008 -33.873 1.00 87.50 98 ILE A C 1
ATOM 806 O O . ILE A 1 98 ? 15.079 5.743 -33.363 1.00 87.50 98 ILE A O 1
ATOM 810 N N . ASP A 1 99 ? 16.550 4.066 -33.165 1.00 88.06 99 ASP A N 1
ATOM 811 C CA . ASP A 1 99 ? 16.164 3.705 -31.796 1.00 88.06 99 ASP A CA 1
ATOM 812 C C . ASP A 1 99 ? 16.600 4.745 -30.759 1.00 88.06 99 ASP A C 1
ATOM 814 O O . ASP A 1 99 ? 15.914 4.958 -29.756 1.00 88.06 99 ASP A O 1
ATOM 818 N N . GLY A 1 100 ? 17.744 5.396 -30.984 1.00 89.06 100 GLY A N 1
ATOM 819 C CA . GLY A 1 100 ? 18.315 6.415 -30.104 1.00 89.06 100 GLY A CA 1
ATOM 820 C C . GLY A 1 100 ? 17.316 7.506 -29.698 1.00 89.06 100 GLY A C 1
ATOM 821 O O . GLY A 1 100 ? 17.064 7.668 -28.499 1.00 89.06 100 GLY A O 1
ATOM 822 N N . PRO A 1 101 ? 16.691 8.233 -30.645 1.00 92.50 101 PRO A N 1
ATOM 823 C CA . PRO A 1 101 ? 15.721 9.274 -30.313 1.00 92.50 101 PRO A CA 1
ATOM 824 C C . PRO A 1 101 ? 14.451 8.724 -29.649 1.00 92.50 101 PRO A C 1
ATOM 826 O O . PRO A 1 101 ? 13.887 9.394 -28.782 1.00 92.50 101 PRO A O 1
ATOM 829 N N . ILE A 1 102 ? 14.005 7.515 -30.006 1.00 89.38 102 ILE A N 1
ATOM 830 C CA . ILE A 1 102 ? 12.819 6.882 -29.403 1.00 89.38 102 ILE A CA 1
ATOM 831 C C . ILE A 1 102 ? 13.084 6.584 -27.921 1.00 89.38 102 ILE A C 1
ATOM 833 O O . ILE A 1 102 ? 12.300 6.978 -27.052 1.00 89.38 102 ILE A O 1
ATOM 837 N N . LYS A 1 103 ? 14.229 5.964 -27.615 1.00 87.81 103 LYS A N 1
ATOM 838 C CA . LYS A 1 103 ? 14.650 5.662 -26.239 1.00 87.81 103 LYS A CA 1
ATOM 839 C C . LYS A 1 103 ? 14.887 6.935 -25.428 1.00 87.81 103 LYS A C 1
ATOM 841 O O . LYS A 1 103 ? 14.471 7.003 -24.273 1.00 87.81 103 LYS A O 1
ATOM 846 N N . ALA A 1 104 ? 15.494 7.959 -26.030 1.00 93.06 104 ALA A N 1
ATOM 847 C CA . ALA A 1 104 ? 15.727 9.241 -25.370 1.00 93.06 104 ALA A CA 1
ATOM 848 C C . ALA A 1 104 ? 14.414 9.929 -24.955 1.00 93.06 104 ALA A C 1
ATOM 850 O O . ALA A 1 104 ? 14.307 10.400 -23.822 1.00 93.06 104 ALA A O 1
ATOM 851 N N . LYS A 1 105 ? 13.395 9.934 -25.827 1.00 93.12 105 LYS A N 1
ATOM 852 C CA . LYS A 1 105 ? 12.065 10.481 -25.506 1.00 93.12 105 LYS A CA 1
ATOM 853 C C . LYS A 1 105 ? 11.388 9.712 -24.375 1.00 93.12 105 LYS A C 1
ATOM 855 O O . LYS A 1 105 ? 10.947 10.328 -23.408 1.00 93.12 105 LYS A O 1
ATOM 860 N N . ALA A 1 106 ? 11.374 8.381 -24.450 1.00 90.06 106 ALA A N 1
ATOM 861 C CA . ALA A 1 106 ? 10.791 7.547 -23.400 1.00 90.06 106 ALA A CA 1
ATOM 862 C C . ALA A 1 106 ? 11.471 7.783 -22.038 1.00 90.06 106 ALA A C 1
ATOM 864 O O . ALA A 1 106 ? 10.798 7.910 -21.014 1.00 90.06 106 ALA A O 1
ATOM 865 N N . LEU A 1 107 ? 12.803 7.904 -22.021 1.00 92.69 107 LEU A N 1
ATOM 866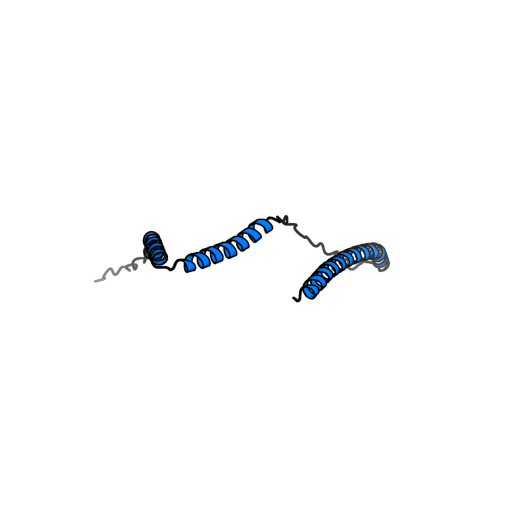 C CA . LEU A 1 107 ? 13.557 8.196 -20.803 1.00 92.69 107 LEU A CA 1
ATOM 867 C C . LEU A 1 107 ? 13.242 9.596 -20.255 1.00 92.69 107 LEU A C 1
ATOM 869 O O . LEU A 1 107 ? 13.087 9.752 -19.044 1.00 92.69 107 LEU A O 1
ATOM 873 N N . ALA A 1 108 ? 13.121 10.601 -21.125 1.00 94.31 108 ALA A N 1
ATOM 874 C CA . ALA A 1 108 ? 12.764 11.961 -20.731 1.00 94.31 108 ALA A CA 1
ATOM 875 C C . ALA A 1 108 ? 11.356 12.028 -20.116 1.00 94.31 108 ALA A C 1
ATOM 877 O O . ALA A 1 108 ? 11.172 12.652 -19.073 1.00 94.31 108 ALA A O 1
ATOM 878 N N . GLU A 1 109 ? 10.377 11.330 -20.696 1.00 92.81 109 GLU A N 1
ATOM 879 C CA . GLU A 1 109 ? 9.022 11.249 -20.138 1.00 92.81 109 GLU A CA 1
ATOM 880 C C . GLU A 1 109 ? 8.996 10.564 -18.769 1.00 92.81 109 GLU A C 1
ATOM 882 O O . GLU A 1 109 ? 8.295 11.014 -17.857 1.00 92.81 109 GLU A O 1
ATOM 887 N N . GLN A 1 110 ? 9.764 9.485 -18.598 1.00 91.50 110 GLN A N 1
ATOM 888 C CA . GLN A 1 110 ? 9.869 8.819 -17.302 1.00 91.50 110 GLN A CA 1
ATOM 889 C C . GLN A 1 110 ? 10.531 9.711 -16.254 1.00 91.50 110 GLN A C 1
ATOM 891 O O . GLN A 1 110 ? 10.007 9.810 -15.143 1.00 91.50 110 GLN A O 1
ATOM 896 N N . LYS A 1 111 ? 11.623 10.400 -16.604 1.00 94.19 111 LYS A N 1
ATOM 897 C CA . LYS A 1 111 ? 12.275 11.365 -15.708 1.00 94.19 111 LYS A CA 1
ATOM 898 C C . LYS A 1 111 ? 11.325 12.491 -15.316 1.00 94.19 111 LYS A C 1
ATOM 900 O O . LYS A 1 111 ? 11.144 12.721 -14.128 1.00 94.19 111 LYS A O 1
ATOM 905 N N . ALA A 1 112 ? 10.612 13.085 -16.272 1.00 94.31 112 ALA A N 1
ATOM 906 C CA . ALA A 1 112 ? 9.640 14.139 -15.986 1.00 94.31 112 ALA A CA 1
ATOM 907 C C . ALA A 1 112 ? 8.527 13.668 -15.030 1.00 94.31 112 ALA A C 1
ATOM 909 O O . ALA A 1 112 ? 8.126 14.400 -14.127 1.00 94.31 112 ALA A O 1
ATOM 910 N N . LYS A 1 113 ? 8.032 12.431 -15.181 1.00 93.75 113 LYS A N 1
ATOM 911 C CA . LYS A 1 113 ? 7.060 11.846 -14.237 1.00 93.75 113 LYS A CA 1
ATOM 912 C C . LYS A 1 113 ? 7.661 11.622 -12.849 1.00 93.75 113 LYS A C 1
ATOM 914 O O . LYS A 1 113 ? 6.973 11.818 -11.851 1.00 93.75 113 LYS A O 1
ATOM 919 N N . GLN A 1 114 ? 8.915 11.182 -12.770 1.00 93.50 114 GLN A N 1
ATOM 920 C CA . GLN A 1 114 ? 9.610 10.986 -11.497 1.00 93.50 114 GLN A CA 1
ATOM 921 C C . GLN A 1 114 ? 9.849 12.317 -10.782 1.00 93.50 114 GLN A C 1
ATOM 923 O O . GLN A 1 114 ? 9.504 12.426 -9.611 1.00 93.50 114 GLN A O 1
ATOM 928 N N . GLU A 1 115 ? 10.344 13.327 -11.491 1.00 95.00 115 GLU A N 1
ATOM 929 C CA . GLU A 1 115 ? 10.589 14.672 -10.964 1.00 95.00 115 GLU A CA 1
ATOM 930 C C . GLU A 1 115 ? 9.297 15.335 -10.476 1.00 95.00 115 GLU A C 1
ATOM 932 O O . GLU A 1 115 ? 9.281 15.905 -9.389 1.00 95.00 115 GLU A O 1
ATOM 937 N N . ARG A 1 116 ? 8.185 15.197 -11.216 1.00 93.81 116 ARG A N 1
ATOM 938 C CA . ARG A 1 116 ? 6.866 15.678 -10.765 1.00 93.81 116 ARG A CA 1
ATOM 939 C C . ARG A 1 116 ? 6.443 15.037 -9.448 1.00 93.81 116 ARG A C 1
ATOM 941 O O . ARG A 1 116 ? 6.111 15.754 -8.514 1.00 93.81 116 ARG A O 1
ATOM 948 N N . ARG A 1 117 ? 6.533 13.706 -9.345 1.00 93.19 117 ARG A N 1
ATOM 949 C CA . ARG A 1 117 ? 6.206 12.997 -8.096 1.00 93.19 117 ARG A CA 1
ATOM 950 C C . ARG A 1 117 ? 7.115 13.422 -6.948 1.00 93.19 117 ARG A C 1
ATOM 952 O O . ARG A 1 117 ? 6.638 13.650 -5.847 1.00 93.19 117 ARG A O 1
ATOM 959 N N . GLN A 1 118 ? 8.417 13.554 -7.197 1.00 94.25 118 GLN A N 1
ATOM 960 C CA . GLN A 1 118 ? 9.361 14.035 -6.186 1.00 94.25 118 GLN A CA 1
ATOM 961 C C . GLN A 1 118 ? 9.021 15.457 -5.725 1.00 94.25 118 GLN A C 1
ATOM 963 O O . GLN A 1 118 ? 9.081 15.731 -4.531 1.00 94.25 118 GLN A O 1
ATOM 968 N N . ALA A 1 119 ? 8.626 16.345 -6.639 1.00 95.25 119 ALA A N 1
ATOM 969 C CA . ALA A 1 119 ? 8.202 17.699 -6.300 1.00 95.25 119 ALA A CA 1
ATOM 970 C C . ALA A 1 119 ? 6.902 17.717 -5.479 1.00 95.25 119 ALA A C 1
ATOM 972 O O . ALA A 1 119 ? 6.824 18.456 -4.503 1.00 95.25 119 ALA A O 1
ATOM 973 N N . GLU A 1 120 ? 5.913 16.890 -5.829 1.00 92.81 120 GLU A N 1
ATOM 974 C CA . GLU A 1 120 ? 4.670 16.723 -5.058 1.00 92.81 120 GLU A CA 1
ATOM 975 C C . GLU A 1 120 ? 4.960 16.239 -3.631 1.00 92.81 120 GLU A C 1
ATOM 977 O O . GLU A 1 120 ? 4.473 16.827 -2.666 1.00 92.81 120 GLU A O 1
ATOM 982 N N . PHE A 1 121 ? 5.814 15.220 -3.483 1.00 94.06 121 PHE A N 1
ATOM 983 C CA . PHE A 1 121 ? 6.219 14.729 -2.165 1.00 94.06 121 PHE A CA 1
ATOM 984 C C . PHE A 1 121 ? 7.004 15.769 -1.374 1.00 94.06 121 PHE A C 1
ATOM 986 O O . PHE A 1 121 ? 6.766 15.911 -0.181 1.00 94.06 121 PHE A O 1
ATOM 993 N N . LYS A 1 122 ? 7.888 16.530 -2.025 1.00 94.94 122 LYS A N 1
ATOM 994 C CA . LYS A 1 122 ? 8.628 17.610 -1.368 1.00 94.94 122 LYS A CA 1
ATOM 995 C C . LYS A 1 122 ? 7.696 18.709 -0.855 1.00 94.94 122 LYS A C 1
ATOM 997 O O . LYS A 1 122 ? 7.858 19.163 0.267 1.00 94.94 122 LYS A O 1
ATOM 1002 N N . GLN A 1 123 ? 6.695 19.111 -1.640 1.00 93.88 123 GLN A N 1
ATOM 1003 C CA . GLN A 1 123 ? 5.709 20.099 -1.189 1.00 93.88 123 GLN A CA 1
ATOM 1004 C C . GLN A 1 123 ? 4.913 19.603 0.021 1.00 93.88 123 GLN A C 1
ATOM 1006 O O . GLN A 1 123 ? 4.616 20.387 0.921 1.00 93.88 123 GLN A O 1
ATOM 1011 N N . LEU A 1 124 ? 4.565 18.315 0.044 1.00 92.50 124 LEU A N 1
ATOM 1012 C CA . LEU A 1 124 ? 3.884 17.701 1.179 1.00 92.50 124 LEU A CA 1
ATOM 1013 C C . LEU A 1 124 ? 4.789 17.660 2.420 1.00 92.50 124 LEU A C 1
ATOM 1015 O O . LEU A 1 124 ? 4.344 18.009 3.508 1.00 92.50 124 LEU A O 1
ATOM 1019 N N . ASP A 1 125 ? 6.057 17.291 2.246 1.00 93.12 125 ASP A N 1
ATOM 1020 C CA . ASP A 1 125 ? 7.074 17.256 3.303 1.00 93.12 125 ASP A CA 1
ATOM 1021 C C . ASP A 1 125 ? 7.320 18.645 3.918 1.00 93.12 125 ASP A C 1
ATOM 1023 O O . ASP A 1 125 ? 7.289 18.810 5.139 1.00 93.12 125 ASP A O 1
ATOM 1027 N N . ASP A 1 126 ? 7.434 19.679 3.078 1.00 94.44 126 ASP A N 1
ATOM 1028 C CA . ASP A 1 126 ? 7.574 21.073 3.515 1.00 94.44 126 ASP A CA 1
ATOM 1029 C C . ASP A 1 126 ? 6.339 21.540 4.321 1.00 94.44 126 ASP A C 1
ATOM 1031 O O . ASP A 1 126 ? 6.461 22.284 5.301 1.00 94.44 126 ASP A O 1
ATOM 1035 N N . GLN A 1 127 ? 5.130 21.101 3.939 1.00 92.31 127 GLN A N 1
ATOM 1036 C CA . GLN A 1 127 ? 3.891 21.403 4.671 1.00 92.31 127 GLN A CA 1
ATOM 1037 C C . GLN A 1 127 ? 3.827 20.694 6.028 1.00 92.31 127 GLN A C 1
ATOM 1039 O O . GLN A 1 127 ? 3.447 21.323 7.017 1.00 92.31 127 GLN A O 1
ATOM 1044 N N . LEU A 1 128 ? 4.214 19.418 6.084 1.00 91.38 128 LEU A N 1
ATOM 1045 C CA . LEU A 1 128 ? 4.259 18.632 7.319 1.00 91.38 128 LEU A CA 1
ATOM 1046 C C . LEU A 1 128 ? 5.281 19.207 8.304 1.00 91.38 128 LEU A C 1
ATOM 1048 O O . LEU A 1 128 ? 4.926 19.480 9.453 1.00 91.38 128 LEU A O 1
ATOM 1052 N N . THR A 1 129 ? 6.481 19.529 7.812 1.00 91.38 129 THR A N 1
ATOM 1053 C CA . THR A 1 129 ? 7.536 20.193 8.591 1.00 91.38 129 THR A CA 1
ATOM 1054 C C . THR A 1 129 ? 7.035 21.515 9.177 1.00 91.38 129 THR A C 1
ATOM 1056 O O . THR A 1 129 ? 7.245 21.816 10.353 1.00 91.38 129 THR A O 1
ATOM 1059 N N . LYS A 1 130 ? 6.308 22.317 8.384 1.00 92.31 130 LYS A N 1
ATOM 1060 C CA . LYS A 1 130 ? 5.717 23.582 8.852 1.00 92.31 130 LYS A CA 1
ATOM 1061 C C . LYS A 1 130 ? 4.676 23.379 9.961 1.00 92.31 130 LYS A C 1
ATOM 1063 O O . LYS A 1 130 ? 4.491 24.273 10.786 1.00 92.31 130 LYS A O 1
ATOM 1068 N N . TRP A 1 131 ? 3.981 22.245 9.973 1.00 88.38 131 TRP A N 1
ATOM 1069 C CA . TRP A 1 131 ? 3.006 21.885 11.008 1.00 88.38 131 TRP A CA 1
ATOM 1070 C C . TRP A 1 131 ? 3.629 21.172 12.217 1.00 88.38 131 TRP A C 1
ATOM 1072 O O . TRP A 1 131 ? 2.910 20.887 13.173 1.00 88.38 131 TRP A O 1
ATOM 1082 N N . GLY A 1 132 ? 4.949 20.958 12.217 1.00 82.62 132 GLY A N 1
ATOM 1083 C CA . GLY A 1 132 ? 5.693 20.393 13.344 1.00 82.62 132 GLY A CA 1
ATOM 1084 C C . GLY A 1 132 ? 5.676 18.865 13.418 1.00 82.62 132 GLY A C 1
ATOM 1085 O O . GLY A 1 132 ? 5.894 18.330 14.505 1.00 82.62 132 GLY A O 1
ATOM 1086 N N . PHE A 1 133 ? 5.398 18.191 12.296 1.00 57.16 133 PHE A N 1
ATOM 1087 C CA . PHE A 1 133 ? 5.597 16.749 12.120 1.00 57.16 133 PHE A CA 1
ATOM 1088 C C . PHE A 1 133 ? 6.954 16.444 11.489 1.00 57.16 133 PHE A C 1
ATOM 1090 O O . PHE A 1 133 ? 7.455 17.309 10.735 1.00 57.16 133 PHE A O 1
#

Sequence (133 aa):
MTDGRGWRRPPRAPILATMRFFSRMSPVRAYKDLRLFLATREKYEFGFLTAAMAITGFVIYAFYKDSTVAVPYKRDIIYVEQWTADRTDAQIRAQQAIDGPIKAKALAEQKAKQERRQAEFKQLDDQLTKWGF

Secondary structure (DSSP, 8-state):
-------PPPP---S----TTGGG--HHHHHHHHHHHHHTS-HHHHHHHHHHHHHHHHHHHHHHHHTT----------PPP---TT--HHHHHHHHHHHHHHHHHHHHHHHHHHHHHHHHHHHHHHHHHHTT-

Foldseek 3Di:
DDDDPDDDDPDDDPPCPPPCVCVPVDVVVVVVVVVVVVVPDDPVVVVVVVVVCCVVVVVVVVCVVVVPPPPPPDPPPPDDDDDDPPDDPVNVVVVCVVVVVVVVVVVVVVVVVV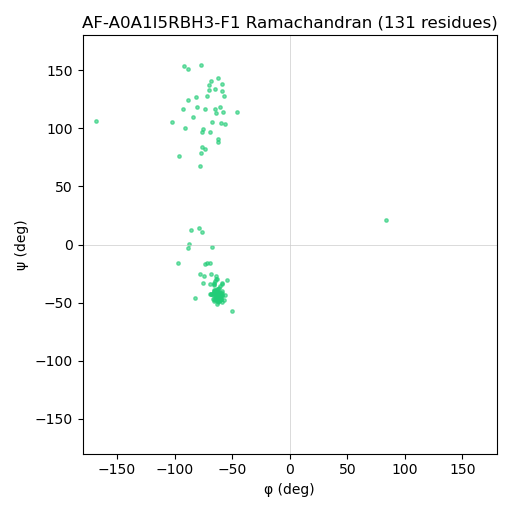VVVVVVVVVVVVVVVVVPD

Mean predicted aligned error: 16.61 Å

Organism: NCBI:txid634430

Radius of gyration: 35.57 Å; Cα contacts (8 Å, |Δi|>4): 3; chains: 1; bounding box: 54×107×74 Å

Solvent-accessible surface area (backbone atoms only — not comparable to full-atom values): 8424 Å² total; per-residue (Å²): 144,83,82,86,82,70,86,77,78,78,83,82,74,74,87,74,70,74,80,62,69,60,81,74,61,51,68,70,58,52,50,52,49,52,53,51,56,60,70,74,53,59,80,66,57,55,53,54,51,50,49,52,51,49,55,55,50,48,54,54,48,51,49,61,66,64,64,70,69,77,70,72,88,71,84,81,77,80,79,74,86,83,80,65,91,87,66,50,73,68,61,50,52,57,48,48,68,60,48,50,61,54,53,50,50,56,51,50,53,52,49,53,54,50,53,50,52,50,51,54,51,47,56,51,49,56,52,38,49,73,72,73,95

pLDDT: mean 82.36, std 11.66, range [50.94, 97.0]